Protein AF-A0A8X6JHX4-F1 (afdb_monomer_lite)

Organism: Nephila pilipes (NCBI:txid299642)

Foldseek 3Di:
DDPVVVVVVVVVVVVVVVVVVVVVVVPPPPVVVVPADDDDDDDDDPPDDDDDDHDPPDDDDDPDFWDFAAPPCCVPPPDVPDPDDDHPTTDPCRVVPD

Structure (mmCIF, N/CA/C/O backbone):
data_AF-A0A8X6JHX4-F1
#
_entry.id   AF-A0A8X6JHX4-F1
#
loop_
_atom_site.group_PDB
_atom_site.id
_atom_site.type_symbol
_atom_site.label_atom_id
_atom_site.label_alt_id
_atom_site.label_comp_id
_atom_site.label_asym_id
_atom_site.label_entity_id
_atom_site.label_seq_id
_atom_site.pdbx_PDB_ins_code
_atom_site.Cartn_x
_atom_site.Cartn_y
_atom_site.Cartn_z
_atom_site.occupancy
_atom_site.B_iso_or_equiv
_atom_site.auth_seq_id
_atom_site.auth_comp_id
_atom_site.auth_asym_id
_atom_site.auth_atom_id
_atom_site.pdbx_PDB_model_num
ATOM 1 N N . MET A 1 1 ? -36.037 48.709 31.454 1.00 53.31 1 MET A N 1
ATOM 2 C CA . MET A 1 1 ? -35.304 47.539 30.920 1.00 53.31 1 MET A CA 1
ATOM 3 C C . MET A 1 1 ? -36.321 46.433 30.725 1.00 53.31 1 MET A C 1
ATOM 5 O O . MET A 1 1 ? -36.595 45.686 31.661 1.00 53.31 1 MET A O 1
ATOM 9 N N . ASP A 1 2 ? -36.955 46.454 29.557 1.00 65.00 2 ASP A N 1
ATOM 10 C CA . ASP A 1 2 ? -38.151 45.696 29.202 1.00 65.00 2 ASP A CA 1
ATOM 11 C C . ASP A 1 2 ? -38.008 44.193 29.431 1.00 65.00 2 ASP A C 1
ATOM 13 O O . ASP A 1 2 ? -37.020 43.570 29.042 1.00 65.00 2 ASP A O 1
ATOM 17 N N . LEU A 1 3 ? -39.030 43.609 30.058 1.00 68.38 3 LEU A N 1
ATOM 18 C CA . LEU A 1 3 ? -39.126 42.178 30.349 1.00 68.38 3 LEU A CA 1
ATOM 19 C C . LEU A 1 3 ? -38.965 41.328 29.074 1.00 68.38 3 LEU A C 1
ATOM 21 O O . LEU A 1 3 ? -38.360 40.264 29.128 1.00 68.38 3 LEU A O 1
ATOM 25 N N . SER A 1 4 ? -39.394 41.858 27.923 1.00 73.69 4 SER A N 1
ATOM 26 C CA . SER A 1 4 ? -39.206 41.251 26.599 1.00 73.69 4 SER A CA 1
ATOM 27 C C . SER A 1 4 ? -37.730 41.042 26.243 1.00 73.69 4 SER A C 1
ATOM 29 O O . SER A 1 4 ? -37.362 39.984 25.752 1.00 73.69 4 SER A O 1
ATOM 31 N N . VAL A 1 5 ? -36.854 42.005 26.552 1.00 76.12 5 VAL A N 1
ATOM 32 C CA . VAL A 1 5 ? -35.415 41.921 26.238 1.00 76.12 5 VAL A CA 1
ATOM 33 C C . VAL A 1 5 ? -34.725 40.871 27.112 1.00 76.12 5 VAL A C 1
ATOM 35 O O . VAL A 1 5 ? -33.815 40.179 26.665 1.00 76.12 5 VAL A O 1
ATOM 38 N N . ARG A 1 6 ? -35.182 40.707 28.359 1.00 79.44 6 ARG A N 1
ATOM 39 C CA . ARG A 1 6 ? -34.658 39.685 29.280 1.00 79.44 6 ARG A CA 1
ATOM 40 C C . ARG A 1 6 ? -35.026 38.267 28.836 1.00 79.44 6 ARG A C 1
ATOM 42 O O . ARG A 1 6 ? -34.209 37.366 29.002 1.00 79.44 6 ARG A O 1
ATOM 49 N N . VAL A 1 7 ? -36.218 38.083 28.265 1.00 84.25 7 VAL A N 1
ATOM 50 C CA . VAL A 1 7 ? -36.678 36.788 27.735 1.00 84.25 7 VAL A CA 1
ATOM 51 C C . VAL A 1 7 ? -35.867 36.388 26.504 1.00 84.25 7 VAL A C 1
ATOM 53 O O . VAL A 1 7 ? -35.326 35.285 26.481 1.00 84.25 7 VAL A O 1
ATOM 56 N N . GLU A 1 8 ? -35.685 37.299 25.546 1.00 88.00 8 GLU A N 1
ATOM 57 C CA . GLU A 1 8 ? -34.870 37.050 24.346 1.00 88.00 8 GLU A CA 1
ATOM 58 C C . GLU A 1 8 ? -33.423 36.684 24.705 1.00 88.00 8 GLU A C 1
ATOM 60 O O . GLU A 1 8 ? -32.889 35.681 24.233 1.00 88.00 8 GLU A O 1
ATOM 65 N N . ILE A 1 9 ? -32.796 37.432 25.622 1.00 87.94 9 ILE A N 1
ATOM 66 C CA . ILE A 1 9 ? -31.433 37.130 26.086 1.00 87.94 9 ILE A CA 1
ATOM 67 C C . ILE A 1 9 ? -31.374 35.749 26.754 1.00 87.94 9 ILE A C 1
ATOM 69 O O . ILE A 1 9 ? -30.438 34.993 26.509 1.00 87.94 9 ILE A O 1
ATOM 73 N N . SER A 1 10 ? -32.370 35.382 27.564 1.00 90.94 10 SER A N 1
ATOM 74 C CA . SER A 1 10 ? -32.412 34.061 28.202 1.00 90.94 10 SER A CA 1
ATOM 75 C C . SER A 1 10 ? -32.556 32.924 27.184 1.00 90.94 10 SER A C 1
ATOM 77 O O . SER A 1 10 ? -31.929 31.876 27.349 1.00 90.94 10 SER A O 1
ATOM 79 N N . LEU A 1 11 ? -33.348 33.109 26.124 1.00 90.12 11 LEU A N 1
ATOM 80 C CA . LEU A 1 11 ? -33.491 32.127 25.043 1.00 90.12 11 LEU A CA 1
ATOM 81 C C . LEU A 1 11 ? -32.179 31.957 24.267 1.00 90.12 11 LEU A C 1
ATOM 83 O O . LEU A 1 11 ? -31.754 30.834 24.002 1.00 90.12 11 LEU A O 1
ATOM 87 N N . VAL A 1 12 ? -31.481 33.056 23.981 1.00 93.69 12 VAL A N 1
ATOM 88 C CA . VAL A 1 12 ? -30.173 33.013 23.313 1.00 93.69 12 VAL A CA 1
ATOM 89 C C . VAL A 1 12 ? -29.125 32.333 24.196 1.00 93.69 12 VAL A C 1
ATOM 91 O O . VAL A 1 12 ? -28.397 31.464 23.724 1.00 93.69 12 VAL A O 1
ATOM 94 N N . LEU A 1 13 ? -29.063 32.671 25.487 1.00 91.62 13 LEU A N 1
ATOM 95 C CA . LEU A 1 13 ? -28.098 32.074 26.417 1.00 91.62 13 LEU A CA 1
ATOM 96 C C . LEU A 1 13 ? -28.333 30.575 26.617 1.00 91.62 13 LEU A C 1
ATOM 98 O O . LEU A 1 13 ? -27.374 29.805 26.644 1.00 91.62 13 LEU A O 1
ATOM 102 N N . THR A 1 14 ? -29.592 30.147 26.716 1.00 91.50 14 THR A N 1
ATOM 103 C CA . THR A 1 14 ? -29.925 28.718 26.810 1.00 91.50 14 THR A CA 1
ATOM 104 C C . THR A 1 14 ? -29.556 27.980 25.525 1.00 91.50 14 THR A C 1
ATOM 106 O O . THR A 1 14 ? -28.904 26.941 25.601 1.00 91.50 14 THR A O 1
ATOM 109 N N . TYR A 1 15 ? -29.864 28.537 24.349 1.00 91.19 15 TYR A N 1
ATOM 110 C CA . TYR A 1 15 ? -29.455 27.964 23.064 1.00 91.19 15 TYR A CA 1
ATOM 111 C C . TYR A 1 15 ? -27.929 27.831 22.939 1.00 91.19 15 TYR A C 1
ATOM 113 O O . TYR A 1 15 ? -27.432 26.763 22.580 1.00 91.19 15 TYR A O 1
ATOM 121 N N . LEU A 1 16 ? -27.173 28.876 23.296 1.00 88.31 16 LEU A N 1
ATOM 122 C CA . LEU A 1 16 ? -25.706 28.851 23.282 1.00 88.31 16 LEU A CA 1
ATOM 123 C C . LEU A 1 16 ? -25.137 27.802 24.249 1.00 88.31 16 LEU A C 1
ATOM 125 O O . LEU A 1 16 ? -24.192 27.097 23.898 1.00 88.31 16 LEU A O 1
ATOM 129 N N . PHE A 1 17 ? -25.732 27.650 25.434 1.00 89.69 17 PHE A N 1
ATOM 130 C CA . PHE A 1 17 ? -25.338 26.621 26.397 1.00 89.69 17 PHE A CA 1
ATOM 131 C C . PHE A 1 17 ? -25.584 25.202 25.863 1.00 89.69 17 PHE A C 1
ATOM 133 O O . PHE A 1 17 ? -24.697 24.354 25.954 1.00 89.69 17 PHE A O 1
ATOM 140 N N . PHE A 1 18 ? -26.743 24.943 25.244 1.00 85.69 18 PHE A N 1
ATOM 141 C CA . PHE A 1 18 ? -27.044 23.645 24.627 1.00 85.69 18 PHE A CA 1
ATOM 142 C C . PHE A 1 18 ? -26.101 23.315 23.461 1.00 85.69 18 PHE A C 1
ATOM 144 O O . PHE A 1 18 ? -25.638 22.178 23.354 1.00 85.69 18 PHE A O 1
ATOM 151 N N . GLN A 1 19 ? -25.765 24.296 22.618 1.00 83.00 19 GLN A N 1
ATOM 152 C CA . GLN A 1 19 ? -24.780 24.128 21.541 1.00 83.00 19 GLN A CA 1
ATOM 153 C C . GLN A 1 19 ? -23.396 23.765 22.099 1.00 83.00 19 GLN A C 1
ATOM 155 O O . GLN A 1 19 ? -22.777 22.806 21.642 1.00 83.00 19 GLN A O 1
ATOM 160 N N . PHE A 1 20 ? -22.936 24.469 23.136 1.00 80.88 20 PHE A N 1
ATOM 161 C CA . PHE A 1 20 ? -21.644 24.203 23.772 1.00 80.88 20 PHE A CA 1
ATOM 162 C C . PHE A 1 20 ? -21.589 22.819 24.435 1.00 80.88 20 PHE A C 1
ATOM 164 O O . PHE A 1 20 ? -20.628 22.076 24.243 1.00 80.88 20 PHE A O 1
ATOM 171 N N . LEU A 1 21 ? -22.654 22.438 25.148 1.00 73.44 21 LEU A N 1
ATOM 172 C CA . LEU A 1 21 ? -22.783 21.125 25.780 1.00 73.44 21 LEU A CA 1
ATOM 173 C C . LEU A 1 21 ? -22.682 19.990 24.745 1.00 73.44 21 LEU A C 1
ATOM 175 O O . LEU A 1 21 ? -21.969 19.013 24.960 1.00 73.44 21 LEU A O 1
ATOM 179 N N . SER A 1 22 ? -23.339 20.154 23.594 1.00 72.06 22 SER A N 1
ATOM 180 C CA . SER A 1 22 ? -23.313 19.190 22.483 1.00 72.06 22 SER A CA 1
ATOM 181 C C . SER A 1 22 ? -21.902 18.972 21.921 1.00 72.06 22 SER A C 1
ATOM 183 O O . SER A 1 22 ? -21.532 17.844 21.597 1.00 72.06 22 SER A O 1
ATOM 185 N N . ILE A 1 23 ? -21.099 20.038 21.837 1.00 67.44 23 ILE A N 1
ATOM 186 C CA . ILE A 1 23 ? -19.715 19.987 21.339 1.00 67.44 23 ILE A CA 1
ATOM 187 C C . ILE A 1 23 ? -18.818 19.206 22.306 1.00 67.44 23 ILE A C 1
ATOM 189 O O . ILE A 1 23 ? -18.005 18.396 21.863 1.00 67.44 23 ILE A O 1
ATOM 193 N N . SER A 1 24 ? -18.986 19.391 23.620 1.00 64.44 24 SER A N 1
ATOM 194 C CA . SER A 1 24 ? -18.211 18.647 24.623 1.00 64.44 24 SER A CA 1
ATOM 195 C C . SER A 1 24 ? -18.490 17.140 24.585 1.00 64.44 24 SER A C 1
ATOM 197 O O . SER A 1 24 ? -17.555 16.353 24.678 1.00 64.44 24 SER A O 1
ATOM 199 N N . PHE A 1 25 ? -19.744 16.720 24.374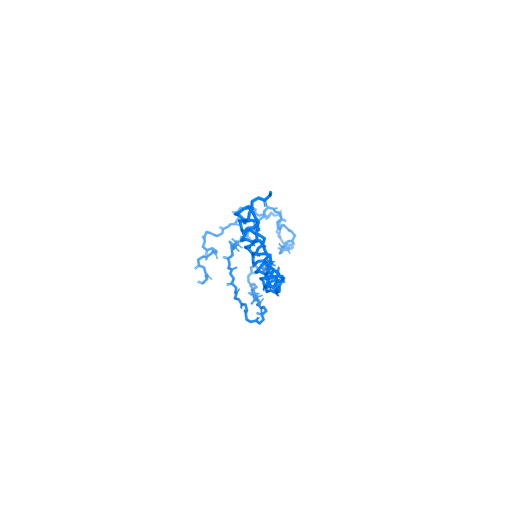 1.00 59.25 25 PHE A N 1
ATOM 200 C CA . PHE A 1 25 ? -20.104 15.295 24.273 1.00 59.25 25 PHE A CA 1
ATOM 201 C C . PHE A 1 25 ? -19.668 14.624 22.961 1.00 59.25 25 PHE A C 1
ATOM 203 O O . PHE A 1 25 ? -19.554 13.400 22.906 1.00 59.25 25 PHE A O 1
ATOM 210 N N . ALA A 1 26 ? -19.403 15.394 21.905 1.00 59.09 26 ALA A N 1
ATOM 211 C CA . ALA A 1 26 ? -18.917 14.862 20.632 1.00 59.09 26 ALA A CA 1
ATOM 212 C C . ALA A 1 26 ? -17.400 14.566 20.631 1.00 59.09 26 ALA A C 1
ATOM 214 O O . ALA A 1 26 ? -16.892 13.976 19.676 1.00 59.09 26 ALA A O 1
ATOM 215 N N . SER A 1 27 ? -16.667 14.963 21.681 1.00 59.47 27 SER A N 1
ATOM 216 C CA . SER A 1 27 ? -15.201 15.024 21.650 1.00 59.47 27 SER A CA 1
ATOM 217 C C . SER A 1 27 ? -14.468 13.724 22.009 1.00 59.47 27 SER A C 1
ATOM 219 O O . SER A 1 27 ? -13.302 13.579 21.653 1.00 59.47 27 SER A O 1
ATOM 221 N N . ASP A 1 28 ? -15.107 12.755 22.662 1.00 58.16 28 ASP A N 1
ATOM 222 C CA . ASP A 1 28 ? -14.372 11.594 23.201 1.00 58.16 28 ASP A CA 1
ATOM 223 C C . ASP A 1 28 ? -14.144 10.461 22.182 1.00 58.16 28 ASP A C 1
ATOM 225 O O . ASP A 1 28 ? -13.376 9.530 22.433 1.00 58.16 28 ASP A O 1
ATOM 229 N N . ASN A 1 29 ? -14.773 10.539 21.002 1.00 58.97 29 ASN A N 1
ATOM 230 C CA . ASN A 1 29 ? -14.766 9.452 20.018 1.00 58.97 29 ASN A CA 1
ATOM 231 C C . ASN A 1 29 ? -13.964 9.723 18.737 1.00 58.97 29 ASN A C 1
ATOM 233 O O . ASN A 1 29 ? -13.731 8.772 17.994 1.00 58.97 29 ASN A O 1
ATOM 237 N N . TYR A 1 30 ? -13.523 10.955 18.453 1.00 58.56 30 TYR A N 1
ATOM 238 C CA . TYR A 1 30 ? -12.810 11.246 17.196 1.00 58.56 30 TYR A CA 1
ATOM 239 C C . TYR A 1 30 ? -11.302 10.949 17.304 1.00 58.56 30 TYR A C 1
ATOM 241 O O . TYR A 1 30 ? -10.765 10.166 16.523 1.00 58.56 30 TYR A O 1
ATOM 249 N N . GLU A 1 31 ? -10.640 11.429 18.361 1.00 56.59 31 GLU A N 1
ATOM 250 C CA . GLU A 1 31 ? -9.199 11.254 18.639 1.00 56.59 31 GLU A CA 1
ATOM 251 C C . GLU A 1 31 ? -8.715 9.788 18.595 1.00 56.59 31 GLU A C 1
ATOM 253 O O . GLU A 1 31 ? -7.574 9.499 18.226 1.00 56.59 31 GLU A O 1
ATOM 258 N N . LYS A 1 32 ? -9.588 8.832 18.940 1.00 56.66 32 LYS A N 1
ATOM 259 C CA . LYS A 1 32 ? -9.242 7.407 19.062 1.00 56.66 32 LYS A CA 1
ATOM 260 C C . LYS A 1 32 ? -9.081 6.687 17.718 1.00 56.66 32 LYS A C 1
ATOM 262 O O . LYS A 1 32 ? -8.311 5.733 17.649 1.00 56.66 32 LYS A O 1
ATOM 267 N N . TRP A 1 33 ? -9.754 7.142 16.660 1.00 52.38 33 TRP A N 1
ATOM 268 C CA . TRP A 1 33 ? -9.669 6.531 15.323 1.00 52.38 33 TRP A CA 1
ATOM 269 C C . TRP A 1 33 ? -8.598 7.168 14.437 1.00 52.38 33 TRP A C 1
ATOM 271 O O . TRP A 1 33 ? -8.079 6.522 13.528 1.00 52.38 33 TRP A O 1
ATOM 281 N N . HIS A 1 34 ? -8.197 8.407 14.730 1.00 53.94 34 HIS A N 1
ATOM 282 C CA . HIS A 1 34 ? -7.178 9.121 13.954 1.00 53.94 34 HIS A CA 1
ATOM 283 C C . HIS A 1 34 ? -5.749 8.585 14.161 1.00 53.94 34 HIS A C 1
ATOM 285 O O . HIS A 1 34 ? -4.834 8.997 13.453 1.00 53.94 34 HIS A O 1
ATOM 291 N N . ARG A 1 35 ? -5.545 7.634 15.086 1.00 55.19 35 ARG A N 1
ATOM 292 C CA . ARG A 1 35 ? -4.251 6.966 15.326 1.00 55.19 35 ARG A CA 1
ATOM 293 C C . ARG A 1 35 ? -4.099 5.578 14.690 1.00 55.19 35 ARG A C 1
ATOM 295 O O . ARG A 1 35 ? -3.031 4.992 14.830 1.00 55.19 35 ARG A O 1
ATOM 302 N N . THR A 1 36 ? -5.115 5.019 14.029 1.00 61.78 36 THR A N 1
ATOM 303 C CA . THR A 1 36 ? -5.174 3.550 13.841 1.00 61.78 36 THR A CA 1
ATOM 304 C C . THR A 1 36 ? -4.838 3.039 12.435 1.00 61.78 36 THR A C 1
ATOM 306 O O . THR A 1 36 ? -4.475 1.874 12.299 1.00 61.78 36 THR A O 1
ATOM 309 N N . LEU A 1 37 ? -4.897 3.870 11.391 1.00 71.12 37 LEU A N 1
ATOM 310 C CA . LEU A 1 37 ? -4.644 3.436 10.008 1.00 71.12 37 LEU A CA 1
ATOM 311 C C . LEU A 1 37 ? -3.507 4.244 9.380 1.00 71.12 37 LEU A C 1
ATOM 313 O O . LEU A 1 37 ? -3.731 5.252 8.715 1.00 71.12 37 LEU A O 1
ATOM 317 N N . THR A 1 38 ? -2.269 3.807 9.610 1.00 79.38 38 THR A N 1
ATOM 318 C CA . THR A 1 38 ? -1.092 4.375 8.945 1.00 79.38 38 THR A CA 1
ATOM 319 C C . THR A 1 38 ? -0.846 3.669 7.611 1.00 79.38 38 THR A C 1
ATOM 321 O O . THR A 1 38 ? -0.766 2.436 7.605 1.00 79.38 38 THR A O 1
ATOM 324 N N . PRO A 1 39 ? -0.682 4.400 6.494 1.00 86.75 39 PRO A N 1
ATOM 325 C CA . PRO A 1 39 ? -0.268 3.786 5.241 1.00 86.75 39 PRO A CA 1
ATOM 326 C C . PRO A 1 39 ? 1.126 3.174 5.407 1.00 86.75 39 PRO A C 1
ATOM 328 O O . PRO A 1 39 ? 1.994 3.747 6.067 1.00 86.75 39 PR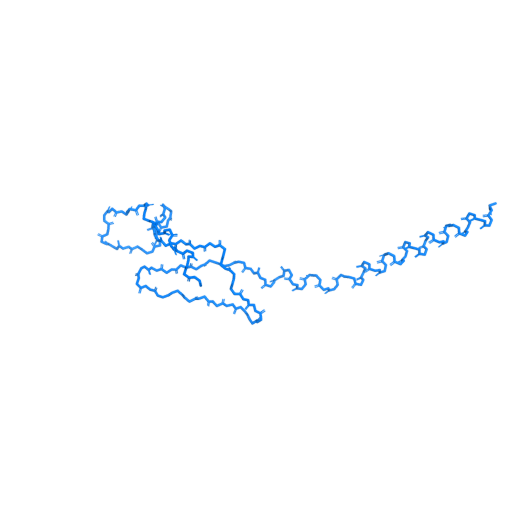O A O 1
ATOM 331 N N . PHE A 1 40 ? 1.341 2.013 4.799 1.00 88.88 40 PHE A N 1
ATOM 332 C CA . PHE A 1 40 ? 2.640 1.352 4.772 1.00 88.88 40 PHE A CA 1
ATOM 333 C C . PHE A 1 40 ? 2.996 0.961 3.339 1.00 88.88 40 PHE A C 1
ATOM 335 O O . PHE A 1 40 ? 2.120 0.771 2.497 1.00 88.88 40 PHE A O 1
ATOM 342 N N . GLN A 1 41 ? 4.293 0.840 3.072 1.00 90.06 41 GLN A N 1
ATOM 343 C CA . GLN A 1 41 ? 4.823 0.382 1.796 1.00 90.06 41 GLN A CA 1
ATOM 344 C C . GLN A 1 41 ? 5.718 -0.827 2.049 1.00 90.06 41 GLN A C 1
ATOM 346 O O . GLN A 1 41 ? 6.497 -0.844 3.000 1.00 90.06 41 GLN A O 1
ATOM 351 N N . SER A 1 42 ? 5.604 -1.834 1.191 1.00 90.75 42 SER A N 1
ATOM 352 C CA . SER A 1 42 ? 6.445 -3.025 1.218 1.00 90.75 42 SER A CA 1
ATOM 353 C C . SER A 1 42 ? 6.924 -3.341 -0.198 1.00 90.75 42 SER A C 1
ATOM 355 O O . SER A 1 42 ? 6.297 -2.915 -1.169 1.00 90.75 42 SER A O 1
ATOM 357 N N . HIS A 1 43 ? 8.051 -4.035 -0.318 1.00 90.69 43 HIS A N 1
ATOM 358 C CA . HIS A 1 43 ? 8.657 -4.405 -1.596 1.00 90.69 43 HIS A CA 1
ATOM 359 C C . HIS A 1 43 ? 9.258 -5.810 -1.508 1.00 90.69 43 HIS A C 1
ATOM 361 O O . HIS A 1 43 ? 9.652 -6.252 -0.432 1.00 90.69 43 HIS A O 1
ATOM 367 N N . ALA A 1 44 ? 9.333 -6.486 -2.649 1.00 91.69 44 ALA A N 1
ATOM 368 C CA . ALA A 1 44 ? 9.989 -7.777 -2.825 1.00 91.69 44 ALA A CA 1
ATOM 369 C C . ALA A 1 44 ? 10.730 -7.773 -4.166 1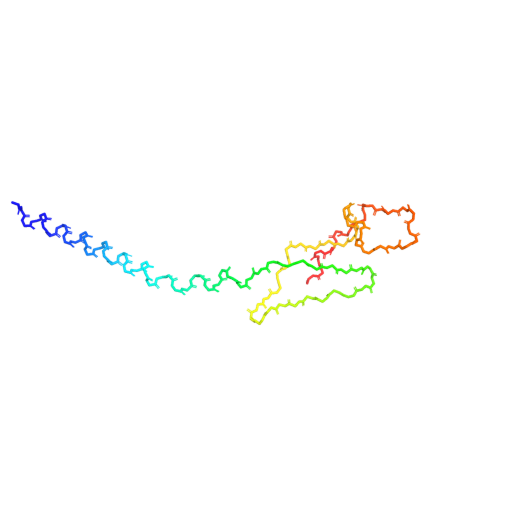.00 91.69 44 ALA A C 1
ATOM 371 O O . ALA A 1 44 ? 10.401 -6.977 -5.056 1.00 91.69 44 ALA A O 1
ATOM 372 N N . CYS A 1 45 ? 11.737 -8.628 -4.302 1.00 89.88 45 CYS A N 1
ATOM 373 C CA . CYS A 1 45 ? 12.441 -8.809 -5.564 1.00 89.88 45 CYS A CA 1
ATOM 374 C C . CYS A 1 45 ? 11.730 -9.822 -6.467 1.00 89.88 45 CYS A C 1
ATOM 376 O O . CYS A 1 45 ? 10.871 -10.582 -6.029 1.00 89.88 45 CYS A O 1
ATOM 378 N N . ASP A 1 46 ? 12.082 -9.819 -7.753 1.00 88.31 46 ASP A N 1
ATOM 379 C CA . ASP A 1 46 ? 11.538 -10.791 -8.702 1.00 88.31 46 ASP A CA 1
ATOM 380 C C . ASP A 1 46 ? 11.839 -12.229 -8.236 1.00 88.31 46 ASP A C 1
ATOM 382 O O . ASP A 1 46 ? 12.974 -12.544 -7.869 1.00 88.31 46 ASP A O 1
ATOM 386 N N . GLY A 1 47 ? 10.810 -13.078 -8.217 1.00 89.75 47 GLY A N 1
ATOM 387 C CA . GLY A 1 47 ? 10.858 -14.438 -7.671 1.00 89.75 47 GLY A CA 1
ATOM 388 C C . GLY A 1 47 ? 10.633 -14.571 -6.157 1.00 89.75 47 GLY A C 1
ATOM 389 O O . GLY A 1 47 ? 10.591 -15.699 -5.667 1.00 89.75 47 GLY A O 1
ATOM 390 N N . GLU A 1 48 ? 10.464 -13.474 -5.414 1.00 92.00 48 GLU A N 1
ATOM 391 C CA . GLU A 1 48 ? 10.146 -13.489 -3.978 1.00 92.00 48 GLU A CA 1
ATOM 392 C C . GLU A 1 48 ? 8.648 -13.251 -3.711 1.00 92.00 48 GLU A C 1
ATOM 394 O O . GLU A 1 48 ? 7.948 -12.605 -4.492 1.00 92.00 48 GLU A O 1
ATOM 399 N N . GLU A 1 49 ? 8.148 -13.752 -2.577 1.00 91.75 49 GLU A N 1
ATOM 400 C CA . GLU A 1 49 ? 6.766 -13.529 -2.138 1.00 91.75 49 GLU A CA 1
ATOM 401 C C . GLU A 1 49 ? 6.664 -12.308 -1.207 1.00 91.75 49 GLU A C 1
ATOM 403 O O . GLU A 1 49 ? 7.435 -12.157 -0.257 1.00 91.75 49 GLU A O 1
ATOM 408 N N . LEU A 1 50 ? 5.677 -11.442 -1.455 1.00 90.75 50 LEU A N 1
ATOM 409 C CA . LEU A 1 50 ? 5.406 -10.257 -0.643 1.00 90.75 50 LEU A CA 1
ATOM 410 C C . LEU A 1 50 ? 4.229 -10.500 0.310 1.00 90.75 50 LEU A C 1
ATOM 412 O O . LEU A 1 50 ? 3.079 -10.578 -0.117 1.00 90.75 50 LEU A O 1
ATOM 416 N N . HIS A 1 51 ? 4.491 -10.542 1.616 1.00 91.56 51 HIS A N 1
ATOM 417 C CA . HIS A 1 51 ? 3.442 -10.713 2.624 1.00 91.56 51 HIS A CA 1
ATOM 418 C C . HIS A 1 51 ? 2.961 -9.370 3.191 1.00 91.56 51 HIS A C 1
ATOM 420 O O . HIS A 1 51 ? 3.720 -8.644 3.835 1.00 91.56 51 HIS A O 1
ATOM 426 N N . LEU A 1 52 ? 1.672 -9.067 3.021 1.00 91.38 52 LEU A N 1
ATOM 427 C CA . LEU A 1 52 ? 1.014 -7.896 3.606 1.00 91.38 52 LEU A CA 1
ATOM 428 C C . LEU A 1 52 ? 0.178 -8.322 4.818 1.00 91.38 52 LEU A C 1
ATOM 430 O O . LEU A 1 52 ? -0.564 -9.302 4.755 1.00 91.38 52 LEU A O 1
ATOM 434 N N . ARG A 1 53 ? 0.291 -7.598 5.936 1.00 91.00 53 ARG A N 1
ATOM 435 C CA . ARG A 1 53 ? -0.482 -7.870 7.156 1.00 91.00 53 ARG A CA 1
ATOM 436 C C . ARG A 1 53 ? -1.056 -6.585 7.726 1.00 91.00 53 ARG A C 1
ATOM 438 O O . ARG A 1 53 ? -0.368 -5.575 7.822 1.00 91.00 53 ARG A O 1
ATOM 445 N N . CYS A 1 54 ? -2.309 -6.675 8.139 1.00 88.19 54 CYS A N 1
ATOM 446 C CA . CYS A 1 54 ? -3.059 -5.610 8.780 1.00 88.19 54 CYS A CA 1
ATOM 447 C C . CYS A 1 54 ? -3.185 -5.877 10.284 1.00 88.19 54 CYS A C 1
ATOM 449 O O . CYS A 1 54 ? -3.107 -7.023 10.734 1.00 88.19 54 CYS A O 1
ATOM 451 N N . THR A 1 55 ? -3.385 -4.823 11.073 1.00 86.31 55 THR A N 1
ATOM 452 C CA . THR A 1 55 ? -3.737 -4.962 12.492 1.00 86.31 55 THR A CA 1
ATOM 453 C C . THR A 1 55 ? -5.157 -5.517 12.634 1.00 86.31 55 THR A C 1
ATOM 455 O O . THR A 1 55 ? -5.952 -5.482 11.690 1.00 86.31 55 THR A O 1
ATOM 458 N N . ALA A 1 56 ? -5.487 -6.060 13.809 1.00 87.12 56 ALA A N 1
ATOM 459 C CA . ALA A 1 56 ? -6.806 -6.641 14.052 1.00 87.12 56 ALA A CA 1
ATOM 460 C C . ALA A 1 56 ? -7.932 -5.649 13.711 1.00 87.12 56 ALA A C 1
ATOM 462 O O . ALA A 1 56 ? -7.856 -4.472 14.062 1.00 87.12 56 ALA A O 1
ATOM 463 N N . ASN A 1 57 ? -8.985 -6.148 13.057 1.00 86.38 57 ASN A N 1
ATOM 464 C CA . ASN A 1 57 ? -10.148 -5.370 12.614 1.00 86.38 57 ASN A CA 1
ATOM 465 C C . ASN A 1 57 ? -9.834 -4.267 11.584 1.00 86.38 57 ASN A C 1
ATOM 467 O O . ASN A 1 57 ? -10.573 -3.290 11.487 1.00 86.38 57 ASN A O 1
ATOM 471 N N . THR A 1 58 ? -8.758 -4.417 10.805 1.00 87.00 58 THR A N 1
ATOM 472 C CA . THR A 1 58 ? -8.448 -3.543 9.661 1.00 87.00 58 THR A CA 1
ATOM 473 C C . THR A 1 58 ? -8.347 -4.352 8.366 1.00 87.00 58 THR A C 1
ATOM 475 O O . THR A 1 58 ? -8.183 -5.572 8.398 1.00 87.00 58 THR A O 1
ATOM 478 N N . VAL A 1 59 ? -8.478 -3.678 7.222 1.00 88.38 59 VAL A N 1
ATOM 479 C CA . VAL A 1 59 ? -8.417 -4.283 5.883 1.00 88.38 59 VAL A CA 1
ATOM 480 C C . VAL A 1 59 ? -7.323 -3.625 5.051 1.00 88.38 59 VAL A C 1
ATOM 482 O O . VAL A 1 59 ? -7.010 -2.449 5.247 1.00 88.38 59 VAL A O 1
ATOM 485 N N . ILE A 1 60 ? -6.747 -4.378 4.114 1.00 90.62 60 ILE A N 1
ATOM 486 C CA . ILE A 1 60 ? -5.765 -3.842 3.170 1.00 90.62 60 ILE A CA 1
ATOM 487 C C . ILE A 1 60 ? -6.515 -3.044 2.101 1.00 90.62 60 ILE A C 1
ATOM 489 O O . ILE A 1 60 ? -7.404 -3.571 1.437 1.00 90.62 60 ILE A O 1
ATOM 493 N N . SER A 1 61 ? -6.121 -1.784 1.921 1.00 89.62 61 SER A N 1
ATOM 494 C CA . SER A 1 61 ? -6.537 -0.938 0.802 1.00 89.62 61 SER A CA 1
ATOM 495 C C . SER A 1 61 ? -5.312 -0.618 -0.044 1.00 89.62 61 SER A C 1
ATOM 497 O O . SER A 1 61 ? -4.370 0.025 0.425 1.00 89.62 61 SER A O 1
ATOM 499 N N . VAL A 1 62 ? -5.303 -1.096 -1.286 1.00 90.06 62 VAL A N 1
ATOM 500 C CA . VAL A 1 62 ? -4.173 -0.925 -2.202 1.00 90.06 62 VAL A CA 1
ATOM 501 C C . VAL A 1 62 ? -4.341 0.382 -2.974 1.00 90.06 62 VAL A C 1
ATOM 503 O O . VAL A 1 62 ? -5.182 0.489 -3.859 1.00 90.06 62 VAL A O 1
ATOM 506 N N . HIS A 1 63 ? -3.527 1.384 -2.638 1.00 89.06 63 HIS A N 1
ATOM 507 C CA . HIS A 1 63 ? -3.548 2.691 -3.308 1.00 89.06 63 HIS A CA 1
ATOM 508 C C . HIS A 1 63 ? -2.609 2.771 -4.516 1.00 89.06 63 HIS A C 1
ATOM 510 O O . HIS A 1 63 ? -2.858 3.538 -5.442 1.00 89.06 63 HIS A O 1
ATOM 516 N N . TYR A 1 64 ? -1.518 2.006 -4.494 1.00 89.69 64 TYR A N 1
ATOM 517 C CA . TYR A 1 64 ? -0.481 2.031 -5.519 1.00 89.69 64 TYR A CA 1
ATOM 518 C C . TYR A 1 64 ? 0.236 0.681 -5.577 1.00 89.69 64 TYR A C 1
ATOM 520 O O . TYR A 1 64 ? 0.604 0.134 -4.538 1.00 89.69 64 TYR A O 1
ATOM 528 N N . VAL A 1 65 ? 0.461 0.169 -6.789 1.00 90.75 65 VAL A N 1
ATOM 529 C CA . VAL A 1 65 ? 1.279 -1.023 -7.050 1.00 90.75 65 VAL A CA 1
ATOM 530 C C . VAL A 1 65 ? 2.146 -0.742 -8.260 1.00 90.75 65 VAL A C 1
ATOM 532 O O . VAL A 1 65 ? 1.661 -0.249 -9.276 1.00 90.75 65 VAL A O 1
ATOM 535 N N . PHE A 1 66 ? 3.417 -1.101 -8.158 1.00 89.94 66 PHE A N 1
ATOM 536 C CA . PHE A 1 66 ? 4.363 -1.022 -9.254 1.00 89.94 66 PHE A CA 1
ATOM 537 C C . PHE A 1 66 ? 5.155 -2.317 -9.314 1.00 89.94 66 PHE A C 1
ATOM 539 O O . PHE A 1 66 ? 5.716 -2.756 -8.312 1.00 89.94 66 PHE A O 1
ATOM 546 N N . TYR A 1 67 ? 5.208 -2.908 -10.501 1.00 90.56 67 TYR A N 1
ATOM 547 C CA . TYR A 1 67 ? 6.079 -4.035 -10.786 1.00 90.56 67 TYR A CA 1
ATOM 548 C C . TYR A 1 67 ? 7.017 -3.645 -11.920 1.00 90.56 67 TYR A C 1
ATOM 550 O O . TYR A 1 67 ? 6.554 -3.289 -13.007 1.00 90.56 67 TYR A O 1
ATOM 558 N N . GLY A 1 68 ? 8.323 -3.696 -11.667 1.00 88.25 68 GLY A N 1
ATOM 559 C CA . GLY A 1 68 ? 9.322 -3.202 -12.602 1.00 88.25 68 GLY A CA 1
ATOM 560 C C . GLY A 1 68 ? 10.588 -2.718 -11.907 1.00 88.25 68 GLY A C 1
ATOM 561 O O . GLY A 1 68 ? 10.967 -3.209 -10.845 1.00 88.25 68 GLY A O 1
ATOM 562 N N . ARG A 1 69 ? 11.252 -1.728 -12.505 1.00 85.62 69 ARG A N 1
ATOM 563 C CA . ARG A 1 69 ? 12.485 -1.136 -11.984 1.00 85.62 69 ARG A CA 1
ATOM 564 C C . ARG A 1 69 ? 12.443 0.379 -12.094 1.00 85.62 69 ARG A C 1
ATOM 566 O O . ARG A 1 69 ? 12.451 0.921 -13.194 1.00 85.62 69 ARG A O 1
ATOM 573 N N . GLN A 1 70 ? 12.434 1.046 -10.945 1.00 76.50 70 GLN A N 1
ATOM 574 C CA . GLN A 1 70 ? 12.342 2.497 -10.853 1.00 76.50 70 GLN A CA 1
ATOM 575 C C . GLN A 1 70 ? 13.737 3.144 -10.849 1.00 76.50 70 GLN A C 1
ATOM 577 O O . GLN A 1 70 ? 14.736 2.541 -10.453 1.00 76.50 70 GLN A O 1
ATOM 582 N N . ILE A 1 71 ? 13.815 4.398 -11.297 1.00 66.12 71 ILE A N 1
ATOM 583 C CA . ILE A 1 71 ? 15.073 5.137 -11.501 1.00 66.12 71 ILE A CA 1
ATOM 584 C C . ILE A 1 71 ? 15.910 5.272 -10.215 1.00 66.12 71 ILE A C 1
ATOM 586 O O . ILE A 1 71 ? 17.143 5.202 -10.305 1.00 66.12 71 ILE A O 1
ATOM 590 N N . ASP A 1 72 ? 15.245 5.387 -9.061 1.00 66.44 72 ASP A N 1
ATOM 591 C CA . ASP A 1 72 ? 15.854 5.579 -7.734 1.00 66.44 72 ASP A CA 1
ATOM 592 C C . ASP A 1 72 ? 15.858 4.304 -6.871 1.00 66.44 72 ASP A C 1
ATOM 594 O O . ASP A 1 72 ? 16.446 4.268 -5.789 1.00 66.44 72 ASP A O 1
ATOM 598 N N . SER A 1 73 ? 15.276 3.206 -7.366 1.00 64.75 73 SER A N 1
ATOM 599 C CA . SER A 1 73 ? 15.259 1.915 -6.668 1.00 64.75 73 SER A CA 1
ATOM 600 C C . SER A 1 73 ? 16.524 1.091 -6.920 1.00 64.75 73 SER A C 1
ATOM 602 O O . SER A 1 73 ? 16.530 -0.100 -6.648 1.00 64.75 73 SER A O 1
ATOM 604 N N . GLY A 1 74 ? 17.598 1.680 -7.461 1.00 63.44 74 GLY A N 1
ATOM 605 C CA . GLY A 1 74 ? 18.800 0.948 -7.887 1.00 63.44 74 GLY A CA 1
ATOM 606 C C . GLY A 1 74 ? 19.522 0.179 -6.770 1.00 63.44 74 GLY A C 1
ATOM 607 O O . GLY A 1 74 ? 20.271 -0.747 -7.063 1.00 63.44 74 GLY A O 1
ATOM 608 N N . HIS A 1 75 ? 19.281 0.539 -5.505 1.00 71.38 75 HIS A N 1
ATOM 609 C CA . HIS A 1 75 ? 19.775 -0.194 -4.338 1.00 71.38 75 HIS A CA 1
ATOM 610 C C . HIS A 1 75 ? 18.868 -1.376 -3.948 1.00 71.38 75 HIS A C 1
ATOM 612 O O . HIS A 1 75 ? 19.357 -2.376 -3.419 1.00 71.38 75 HIS A O 1
ATOM 618 N N . LEU A 1 76 ? 17.567 -1.281 -4.244 1.00 77.44 76 LEU A N 1
ATOM 619 C CA . LEU A 1 76 ? 16.580 -2.332 -4.016 1.00 77.44 76 LEU A CA 1
ATOM 620 C C . LEU A 1 76 ? 16.794 -3.434 -5.059 1.00 77.44 76 LEU A C 1
ATOM 622 O O . LEU A 1 76 ? 16.854 -3.169 -6.261 1.00 77.44 76 LEU A O 1
ATOM 626 N N . CYS A 1 77 ? 16.941 -4.67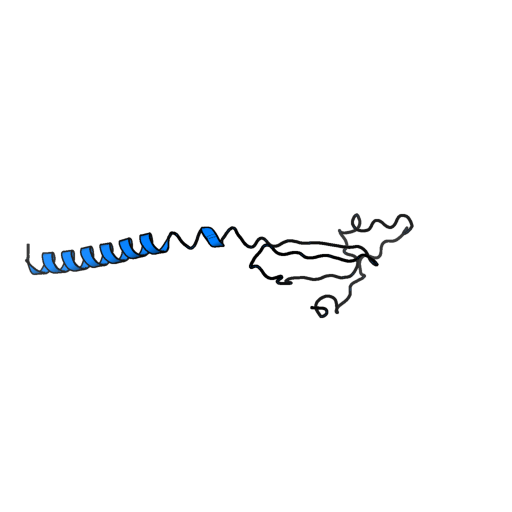6 -4.598 1.00 82.12 77 CYS A N 1
ATOM 627 C CA . CYS A 1 77 ? 17.237 -5.827 -5.456 1.00 82.12 77 CYS A CA 1
ATOM 628 C C . CYS A 1 77 ? 18.549 -5.666 -6.253 1.00 82.12 77 CYS A C 1
ATOM 630 O O . CYS A 1 77 ? 18.576 -5.764 -7.487 1.00 82.12 77 CYS A O 1
ATOM 632 N N . SER A 1 78 ? 19.654 -5.411 -5.538 1.00 75.56 78 SER A N 1
ATOM 633 C CA . SER A 1 78 ? 21.001 -5.315 -6.117 1.00 75.56 78 SER A CA 1
ATOM 634 C C . SER A 1 78 ? 21.443 -6.646 -6.726 1.00 75.56 78 SER A C 1
ATOM 636 O O . SER A 1 78 ? 21.933 -7.545 -6.041 1.00 75.56 78 SER A O 1
ATOM 638 N N . HIS A 1 79 ? 21.309 -6.765 -8.045 1.00 71.38 79 HIS A N 1
ATOM 639 C CA . HIS A 1 79 ? 21.804 -7.923 -8.773 1.00 71.38 79 HIS A CA 1
ATOM 640 C C . HIS A 1 79 ? 23.289 -7.721 -9.098 1.00 71.38 79 HIS A C 1
ATOM 642 O O . HIS A 1 79 ? 23.638 -6.905 -9.950 1.00 71.38 79 HIS A O 1
ATOM 648 N N . LYS A 1 80 ? 24.172 -8.481 -8.435 1.00 63.53 80 LYS A N 1
ATOM 649 C CA . LYS A 1 80 ? 25.644 -8.362 -8.547 1.00 63.53 80 LYS A CA 1
ATOM 650 C C . LYS A 1 80 ? 26.199 -8.550 -9.970 1.00 63.53 80 LYS A C 1
ATOM 652 O O . LYS A 1 80 ? 27.369 -8.274 -10.201 1.00 63.53 80 LYS A O 1
ATOM 657 N N . SER A 1 81 ? 25.377 -9.016 -10.910 1.00 61.19 81 SER A N 1
ATOM 658 C CA . SER A 1 81 ? 25.778 -9.359 -12.278 1.00 61.19 81 SER A CA 1
ATOM 659 C C . SER A 1 81 ? 25.316 -8.364 -13.356 1.00 61.19 81 SER A C 1
ATOM 661 O O . SER A 1 81 ? 25.576 -8.603 -14.533 1.00 61.19 81 SER A O 1
ATOM 663 N N . ALA A 1 82 ? 24.607 -7.281 -13.015 1.00 62.09 82 ALA A N 1
ATOM 664 C CA . ALA A 1 82 ? 24.050 -6.364 -14.016 1.00 62.09 82 ALA A CA 1
ATOM 665 C C . ALA A 1 82 ? 24.916 -5.103 -14.190 1.00 62.09 82 ALA A C 1
ATOM 667 O O . ALA A 1 82 ? 24.824 -4.165 -13.406 1.00 62.09 82 ALA A O 1
ATOM 668 N N . THR A 1 83 ? 25.726 -5.058 -15.253 1.00 60.97 83 THR A N 1
ATOM 669 C CA . THR A 1 83 ? 26.521 -3.874 -15.654 1.00 60.97 83 THR A CA 1
ATOM 670 C C . THR A 1 83 ? 25.642 -2.721 -16.157 1.00 60.97 83 THR A C 1
ATOM 672 O O . THR A 1 83 ? 26.054 -1.565 -16.141 1.00 60.97 83 THR A O 1
ATOM 675 N N . TYR A 1 84 ? 24.412 -3.028 -16.578 1.00 67.62 84 TYR A N 1
ATOM 676 C CA . TYR A 1 84 ? 23.410 -2.063 -17.015 1.00 67.62 84 TYR A CA 1
ATOM 677 C C . TYR A 1 84 ? 22.060 -2.389 -16.374 1.00 67.62 84 TYR A C 1
ATOM 679 O O . TYR A 1 84 ? 21.511 -3.481 -16.527 1.00 67.62 84 TYR A O 1
ATOM 687 N N . VAL A 1 85 ? 21.529 -1.423 -15.635 1.00 69.00 85 VAL A N 1
ATOM 688 C CA . VAL A 1 85 ? 20.264 -1.518 -14.910 1.00 69.00 85 VAL A CA 1
ATOM 689 C C . VAL A 1 85 ? 19.240 -0.720 -15.713 1.00 69.00 85 VAL A C 1
ATOM 691 O O . VAL A 1 85 ? 19.230 0.507 -15.648 1.00 69.00 85 VAL A O 1
ATOM 694 N N . SER A 1 86 ? 18.403 -1.404 -16.502 1.00 73.12 86 SER A N 1
ATOM 695 C CA . SER A 1 86 ? 17.298 -0.747 -17.217 1.00 73.12 86 SER A CA 1
ATOM 696 C C . SER A 1 86 ? 16.335 -0.114 -16.213 1.00 73.12 86 SER A C 1
ATOM 698 O O . SER A 1 86 ? 15.848 -0.797 -15.314 1.00 73.12 86 SER A O 1
ATOM 700 N N . LYS A 1 87 ? 16.076 1.187 -16.362 1.00 74.00 87 LYS A N 1
ATOM 701 C CA . LYS A 1 87 ? 15.221 1.979 -15.462 1.00 74.00 87 LYS A CA 1
ATOM 702 C C . LYS A 1 87 ? 13.797 2.193 -15.997 1.00 74.00 87 LYS A C 1
ATOM 704 O O . LYS A 1 87 ? 13.053 2.987 -15.437 1.00 74.00 87 LYS A O 1
ATOM 709 N N . THR A 1 88 ? 13.450 1.549 -17.111 1.00 81.50 88 THR A N 1
ATOM 710 C CA . THR A 1 88 ? 12.183 1.750 -17.841 1.00 81.50 88 THR A CA 1
ATOM 711 C C . THR A 1 88 ? 11.287 0.512 -17.840 1.00 81.50 88 THR A C 1
ATOM 713 O O . THR A 1 88 ? 10.291 0.465 -18.554 1.00 81.50 88 THR A O 1
ATOM 716 N N . CYS A 1 89 ? 11.653 -0.520 -17.079 1.00 84.19 89 CYS A N 1
ATOM 717 C CA . CYS A 1 89 ? 10.851 -1.729 -16.961 1.00 84.19 89 CYS A CA 1
ATOM 718 C C . CYS A 1 89 ? 9.656 -1.450 -16.044 1.00 84.19 89 CYS A C 1
ATOM 720 O O . CYS A 1 89 ? 9.862 -1.132 -14.875 1.00 84.19 89 CYS A O 1
ATOM 722 N N . GLU A 1 90 ? 8.437 -1.578 -16.559 1.00 89.06 90 GLU A N 1
ATOM 723 C CA . GLU A 1 90 ? 7.190 -1.416 -15.810 1.00 89.06 90 GLU A CA 1
ATOM 724 C C . GLU A 1 90 ? 6.101 -2.315 -16.408 1.00 89.06 90 GLU A C 1
ATOM 726 O O . GLU A 1 90 ? 6.021 -2.492 -17.626 1.00 89.06 90 GLU A O 1
ATOM 731 N N . SER A 1 91 ? 5.247 -2.873 -15.550 1.00 89.62 91 SER A N 1
ATOM 732 C CA . SER A 1 91 ? 4.056 -3.625 -15.945 1.00 89.62 91 SER A CA 1
ATOM 733 C C . SER A 1 91 ? 2.779 -2.820 -15.713 1.00 89.62 91 SER A C 1
ATOM 735 O O . SER A 1 91 ? 2.442 -2.482 -14.580 1.00 89.62 91 SER A O 1
ATOM 737 N N . SER A 1 92 ? 1.989 -2.626 -16.772 1.00 86.88 92 SER A N 1
ATOM 738 C CA . SER A 1 92 ? 0.674 -1.966 -16.706 1.00 86.88 92 SER A CA 1
ATOM 739 C C . SER A 1 92 ? -0.416 -2.798 -16.019 1.00 86.88 92 SER A C 1
ATOM 741 O O . SER A 1 92 ? -1.505 -2.295 -15.751 1.00 86.88 92 SER A O 1
ATOM 743 N N . LYS A 1 93 ? -0.141 -4.073 -15.720 1.00 86.19 93 LYS A N 1
ATOM 744 C CA . LYS A 1 93 ? -1.088 -4.988 -15.063 1.00 86.19 93 LYS A CA 1
ATOM 745 C C . LYS A 1 93 ? -0.890 -5.092 -13.556 1.00 86.19 93 LYS A C 1
ATOM 747 O 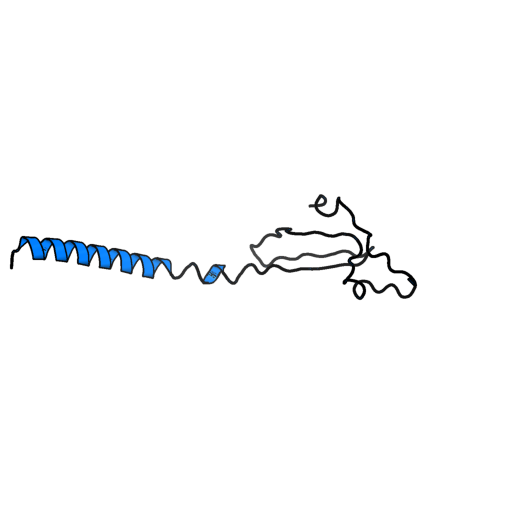O . LYS A 1 93 ? -1.632 -5.823 -12.915 1.00 86.19 93 LYS A O 1
ATOM 752 N N . ALA A 1 94 ? 0.075 -4.372 -12.987 1.00 82.38 94 ALA A N 1
ATOM 753 C CA . ALA A 1 94 ? 0.457 -4.524 -11.585 1.00 82.38 94 ALA A CA 1
ATOM 754 C C . ALA A 1 94 ? -0.718 -4.319 -10.605 1.00 82.38 94 ALA A C 1
ATOM 756 O O . ALA A 1 94 ? -0.835 -5.052 -9.631 1.00 82.38 94 ALA A O 1
ATOM 757 N N . LEU A 1 95 ? -1.628 -3.382 -10.893 1.00 79.94 95 LEU A N 1
ATOM 758 C CA . LEU A 1 95 ? -2.797 -3.114 -10.047 1.00 79.94 95 LEU A CA 1
AT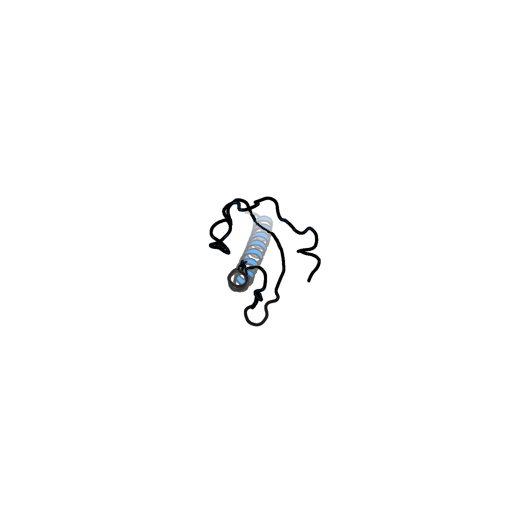OM 759 C C . LEU A 1 95 ? -3.976 -4.073 -10.295 1.00 79.94 95 LEU A C 1
ATOM 761 O O . LEU A 1 95 ? -4.843 -4.211 -9.444 1.00 79.94 95 LEU A O 1
ATOM 765 N N . GLN A 1 96 ? -4.022 -4.748 -11.446 1.00 72.69 96 GLN A N 1
ATOM 766 C CA . GLN A 1 96 ? -5.140 -5.627 -11.822 1.00 72.69 96 GLN A CA 1
ATOM 767 C C . GLN A 1 96 ? -5.116 -6.985 -11.096 1.00 72.69 96 GLN A C 1
ATOM 769 O O . GLN A 1 96 ? -5.964 -7.830 -11.366 1.00 72.69 96 GLN A O 1
ATOM 774 N N . VAL A 1 97 ? -4.141 -7.210 -10.209 1.00 60.12 97 VAL A N 1
ATOM 775 C CA . VAL A 1 97 ? -3.906 -8.475 -9.489 1.00 60.12 97 VAL A CA 1
ATOM 776 C C . VAL A 1 97 ? -4.371 -8.376 -8.024 1.00 60.12 97 VAL A C 1
ATOM 778 O O . VAL A 1 97 ? -3.711 -8.889 -7.126 1.00 60.12 97 VAL A O 1
ATOM 781 N N . SER A 1 98 ? -5.485 -7.682 -7.764 1.00 48.97 98 SER A N 1
ATOM 782 C CA . SER A 1 98 ? -6.136 -7.658 -6.442 1.00 48.97 98 SER A CA 1
ATOM 783 C C . SER A 1 98 ? -7.337 -8.588 -6.386 1.00 48.97 98 SER A C 1
ATOM 785 O O . SER A 1 98 ? -8.183 -8.453 -7.301 1.00 48.97 98 SER A O 1
#

Sequence (98 aa):
MDLSVRVEISLVLTYLFFQFLSISFASDNYEKWHRTLTPFQSHACDGEELHLRCTANTVISVHYVFYGRQIDSGHLCSHKSATYVSKTCESSKALQVS

Secondary structure (DSSP, 8-state):
--HHHHHHHHHHHHHHHHHHHHHHHTSTTTTTTTTS---------TT--------TT----------B--TT-TTTT--TT-SS--S--B-TTGGG--

pLDDT: mean 78.08, std 12.76, range [48.97, 93.69]

InterPro domains:
  IPR043159 D-galactoside/L-rhamnose binding SUEL lectin domain superfamily [G3DSA:2.60.120.740] (34-98)

Radius of gyration: 28.64 Å; chains: 1; bounding box: 66×62×49 Å